Protein AF-A0A116RR23-F1 (afdb_monomer_lite)

Secondary structure (DSSP, 8-state):
--HHHHHHHHHHHHHHHHHHHHHHHHHHHHHHHHHHHHHHHHTT-HHHHHHHHHHHHHHHHHHHHHHHHHHHHHHHHHHHHHHH-

Structure (mmCIF, N/CA/C/O backbone):
data_AF-A0A116RR23-F1
#
_entry.id   AF-A0A116RR23-F1
#
loop_
_atom_site.group_PDB
_atom_site.id
_atom_site.type_symbol
_atom_site.label_atom_id
_atom_site.label_alt_id
_atom_site.label_comp_id
_atom_site.label_asym_id
_atom_site.label_entity_id
_atom_site.label_seq_id
_atom_site.pdbx_PDB_ins_code
_atom_site.Cartn_x
_atom_site.Cartn_y
_atom_site.Cartn_z
_atom_site.occupancy
_atom_site.B_iso_or_equiv
_atom_site.auth_seq_id
_atom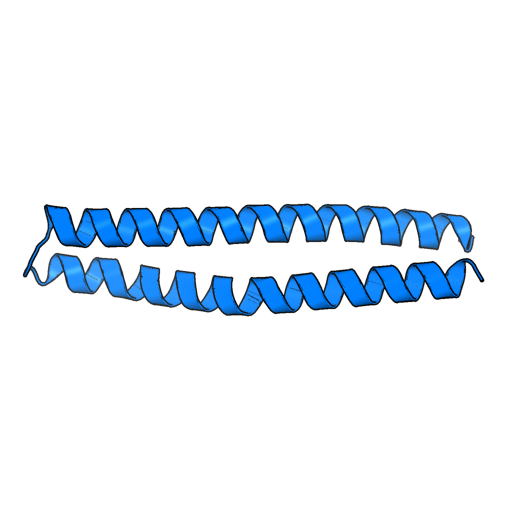_site.auth_comp_id
_atom_site.auth_asym_id
_atom_site.auth_atom_id
_atom_site.pdbx_PDB_model_num
ATOM 1 N N . MET A 1 1 ? -14.267 13.655 26.681 1.00 60.84 1 MET A N 1
ATOM 2 C CA . MET A 1 1 ? -14.231 12.843 25.444 1.00 60.84 1 MET A CA 1
ATOM 3 C C . MET A 1 1 ? -14.826 11.483 25.774 1.00 60.84 1 MET A C 1
ATOM 5 O O . MET A 1 1 ? -14.359 10.876 26.728 1.00 60.84 1 MET A O 1
ATOM 9 N N . SER A 1 2 ? -15.907 11.061 25.111 1.00 87.12 2 SER A N 1
ATOM 10 C CA . SER A 1 2 ? -16.590 9.799 25.442 1.00 87.12 2 SER A CA 1
ATOM 11 C C . SER A 1 2 ? -15.939 8.606 24.736 1.00 87.12 2 SER A C 1
ATOM 13 O O . SER A 1 2 ? -15.328 8.764 23.678 1.00 87.12 2 SER A O 1
ATOM 15 N N . VAL A 1 3 ? -16.107 7.404 25.294 1.00 89.12 3 VAL A N 1
ATOM 16 C CA . VAL A 1 3 ? -15.652 6.140 24.679 1.00 89.12 3 VAL A CA 1
ATOM 17 C C . VAL A 1 3 ? -16.222 5.975 23.262 1.00 89.12 3 VAL A C 1
ATOM 19 O O . VAL A 1 3 ? -15.521 5.529 22.360 1.00 89.12 3 VAL A O 1
ATOM 22 N N . GLN A 1 4 ? -17.455 6.435 23.026 1.00 90.69 4 GLN A N 1
ATOM 23 C CA . GLN A 1 4 ? -18.065 6.453 21.693 1.00 90.69 4 GLN A CA 1
ATOM 24 C C . GLN A 1 4 ? -17.305 7.334 20.693 1.00 90.69 4 GLN A C 1
ATOM 26 O O . GLN A 1 4 ? -17.115 6.917 19.555 1.00 90.69 4 GLN A O 1
ATOM 31 N N . VAL A 1 5 ? -16.844 8.522 21.102 1.00 92.56 5 VAL A N 1
ATOM 32 C CA . VAL A 1 5 ? -16.046 9.402 20.228 1.00 92.56 5 VAL A CA 1
ATOM 33 C C . VAL A 1 5 ? -14.710 8.741 19.884 1.00 92.56 5 VAL A C 1
ATOM 35 O O . VAL A 1 5 ? -14.325 8.732 18.720 1.00 92.56 5 VAL A O 1
ATOM 38 N N . LEU A 1 6 ? -14.051 8.110 20.862 1.00 91.81 6 LEU A N 1
ATOM 39 C CA . LEU A 1 6 ? -12.800 7.381 20.635 1.00 91.81 6 LEU A CA 1
ATOM 40 C C . LEU A 1 6 ? -12.982 6.215 19.647 1.00 91.81 6 LEU A C 1
ATOM 42 O O . LEU A 1 6 ? -12.187 6.068 18.723 1.00 91.81 6 LEU A O 1
ATOM 46 N N . ILE A 1 7 ? -14.049 5.423 19.801 1.00 94.00 7 ILE A N 1
ATOM 47 C CA . ILE A 1 7 ? -14.386 4.330 18.875 1.00 94.00 7 ILE A CA 1
ATOM 48 C C . ILE A 1 7 ? -14.576 4.861 17.449 1.00 94.00 7 ILE A C 1
ATOM 50 O O . ILE A 1 7 ? -14.052 4.268 16.510 1.00 94.00 7 ILE A O 1
ATOM 54 N N . GLN A 1 8 ? -15.291 5.975 17.272 1.00 94.31 8 GLN A N 1
ATOM 55 C CA . GLN A 1 8 ? -15.503 6.563 15.944 1.00 94.31 8 GLN A CA 1
ATOM 56 C C . GLN A 1 8 ? -14.190 7.036 15.308 1.00 94.31 8 GLN A C 1
ATOM 58 O O . GLN A 1 8 ? -13.940 6.741 14.141 1.00 94.31 8 GLN A O 1
ATOM 63 N N . SER A 1 9 ? -13.310 7.681 16.078 1.00 94.62 9 SER A N 1
ATOM 64 C CA . SER A 1 9 ? -11.985 8.083 15.589 1.00 94.62 9 SER A CA 1
ATOM 65 C C . SER A 1 9 ? -11.123 6.887 15.175 1.00 94.62 9 SER A C 1
ATOM 67 O O . SER A 1 9 ? -10.451 6.948 14.148 1.00 94.62 9 SER A O 1
ATOM 69 N N . ILE A 1 10 ? -11.163 5.779 15.926 1.00 94.69 10 ILE A N 1
ATOM 70 C CA . ILE A 1 10 ? -10.419 4.561 15.571 1.00 94.69 10 ILE A CA 1
ATOM 71 C C . ILE A 1 10 ? -10.958 3.945 14.273 1.00 94.69 10 ILE A C 1
ATOM 73 O O . ILE A 1 10 ? -10.168 3.532 13.424 1.00 94.69 10 ILE A O 1
ATOM 77 N N . LEU A 1 11 ? -12.282 3.902 14.088 1.00 94.38 11 LEU A N 1
ATOM 78 C CA . LEU A 1 11 ? -12.891 3.400 12.852 1.00 94.38 11 LEU A CA 1
ATOM 79 C C . LEU A 1 11 ? -12.499 4.245 11.639 1.00 94.38 11 LEU A C 1
ATOM 81 O O . LEU A 1 11 ? -12.181 3.685 10.590 1.00 94.38 11 LEU A O 1
ATOM 85 N N . GLN A 1 12 ? -12.493 5.572 11.784 1.00 96.38 12 GLN A N 1
ATOM 86 C CA . GLN A 1 12 ? -12.057 6.474 10.721 1.00 96.38 12 GLN A CA 1
ATOM 87 C C . GLN A 1 12 ? -10.586 6.229 10.365 1.00 96.38 12 GLN A C 1
ATOM 89 O O . GLN A 1 12 ? -10.269 5.993 9.200 1.00 96.38 12 GLN A O 1
ATOM 94 N N . LEU A 1 13 ? -9.701 6.186 11.366 1.00 95.75 13 LEU A N 1
ATOM 95 C CA . LEU A 1 13 ? -8.284 5.894 11.149 1.00 95.75 13 LEU A CA 1
ATOM 96 C C . LEU A 1 13 ? -8.088 4.530 10.469 1.00 95.75 13 LEU A C 1
ATOM 98 O O . LEU A 1 13 ? -7.256 4.386 9.580 1.00 95.75 13 LEU A O 1
ATOM 102 N N . ASN A 1 14 ? -8.879 3.522 10.837 1.00 96.06 14 ASN A N 1
ATOM 103 C CA . ASN A 1 14 ? -8.829 2.207 10.205 1.00 96.06 14 ASN A CA 1
ATOM 104 C C . ASN A 1 14 ? -9.185 2.262 8.705 1.00 96.06 14 ASN A C 1
ATOM 106 O O . ASN A 1 14 ? -8.509 1.635 7.885 1.00 96.06 14 ASN A O 1
ATOM 110 N N . GLN A 1 15 ? -10.204 3.045 8.333 1.00 95.94 15 GLN A N 1
ATOM 111 C CA . GLN A 1 15 ? -10.566 3.268 6.930 1.00 95.94 15 GLN A CA 1
ATOM 112 C C . GLN A 1 15 ? -9.454 3.987 6.159 1.00 95.94 15 GLN A C 1
ATOM 114 O O . GLN A 1 15 ? -9.132 3.578 5.042 1.00 95.94 15 GLN A O 1
ATOM 119 N N . GLU A 1 16 ? -8.830 5.002 6.757 1.00 97.12 16 GLU A N 1
ATOM 120 C CA . GLU A 1 16 ? -7.694 5.720 6.166 1.00 97.12 16 GLU A CA 1
ATOM 121 C C . GLU A 1 16 ? -6.496 4.783 5.942 1.00 97.12 16 GLU A C 1
ATOM 123 O O . GLU A 1 16 ? -5.943 4.734 4.841 1.00 97.12 16 GLU A O 1
ATOM 128 N N . LEU A 1 17 ? -6.144 3.952 6.932 1.00 96.38 17 LEU A N 1
ATOM 129 C CA . LEU A 1 17 ? -5.095 2.935 6.780 1.00 96.38 17 LEU A CA 1
ATOM 130 C C . LEU A 1 17 ? -5.440 1.923 5.680 1.00 96.38 17 LEU A C 1
ATOM 132 O O . LEU A 1 17 ? -4.565 1.506 4.921 1.00 96.38 17 LEU A O 1
ATOM 136 N N . ASN A 1 18 ? -6.712 1.537 5.552 1.00 95.88 18 ASN A N 1
ATOM 137 C CA . ASN A 1 18 ? -7.156 0.644 4.486 1.00 95.88 18 ASN A CA 1
ATOM 138 C C . ASN A 1 18 ? -6.969 1.273 3.094 1.00 95.88 18 ASN A C 1
ATOM 140 O O . ASN A 1 18 ? -6.481 0.602 2.184 1.00 95.88 18 ASN A O 1
ATOM 144 N N . GLN A 1 19 ? -7.304 2.555 2.934 1.00 97.12 19 GLN A N 1
ATOM 145 C CA . GLN A 1 19 ? -7.053 3.295 1.693 1.00 97.12 19 GLN A CA 1
ATOM 146 C C . GLN A 1 19 ? -5.551 3.394 1.397 1.00 97.12 19 GLN A C 1
ATOM 148 O O . GLN A 1 19 ? -5.133 3.150 0.267 1.00 97.12 19 GLN A O 1
ATOM 153 N N . GLN A 1 20 ? -4.719 3.663 2.407 1.00 96.38 20 GLN A N 1
ATOM 154 C CA . GLN A 1 20 ? -3.262 3.696 2.239 1.00 96.38 20 GLN A CA 1
ATOM 155 C C . GLN A 1 20 ? -2.702 2.351 1.764 1.00 96.38 20 GLN A C 1
ATOM 157 O O . GLN A 1 20 ? -1.878 2.324 0.853 1.00 96.38 20 GLN A O 1
ATOM 162 N N . VAL A 1 21 ? -3.173 1.226 2.315 1.00 97.50 21 VAL A N 1
ATOM 163 C CA . VAL A 1 21 ? -2.780 -0.117 1.849 1.00 97.50 21 VAL A CA 1
ATOM 164 C C . VAL A 1 21 ? -3.142 -0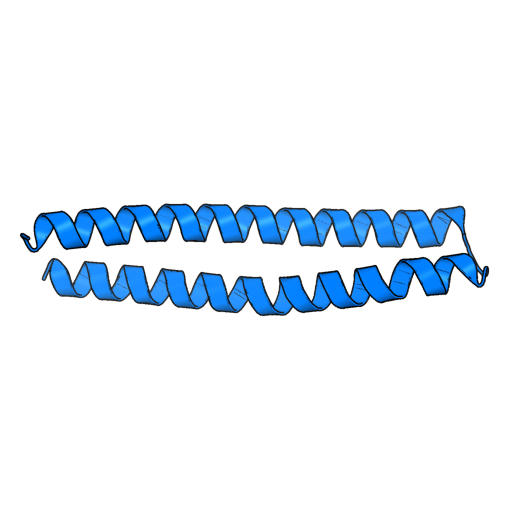.322 0.377 1.00 97.50 21 VAL A C 1
ATOM 166 O O . VAL A 1 21 ? -2.319 -0.833 -0.385 1.00 97.50 21 VAL A O 1
ATOM 169 N N . GLN A 1 22 ? -4.338 0.096 -0.045 1.00 97.00 22 GLN A N 1
ATOM 170 C CA . GLN A 1 22 ? -4.765 -0.003 -1.445 1.00 97.00 22 GLN A CA 1
ATOM 171 C C . GLN A 1 22 ? -3.880 0.841 -2.368 1.00 97.00 22 GLN A C 1
ATOM 173 O O . GLN A 1 22 ? -3.406 0.334 -3.385 1.00 97.00 22 GLN A O 1
ATOM 178 N N . VAL A 1 23 ? -3.592 2.090 -1.988 1.00 97.69 23 VAL A N 1
ATOM 179 C CA . VAL A 1 23 ? -2.715 2.991 -2.753 1.00 97.69 23 VAL A CA 1
ATOM 180 C C . VAL A 1 23 ? -1.300 2.427 -2.856 1.00 97.69 23 VAL A C 1
ATOM 182 O O . VAL A 1 23 ? -0.758 2.350 -3.954 1.00 97.69 23 VAL A O 1
ATOM 185 N N . MET A 1 24 ? -0.706 1.975 -1.748 1.00 97.81 24 MET A N 1
ATOM 186 C CA . MET A 1 24 ? 0.632 1.375 -1.769 1.00 97.81 24 MET A CA 1
ATOM 187 C C . MET A 1 24 ? 0.677 0.113 -2.635 1.00 97.81 24 MET A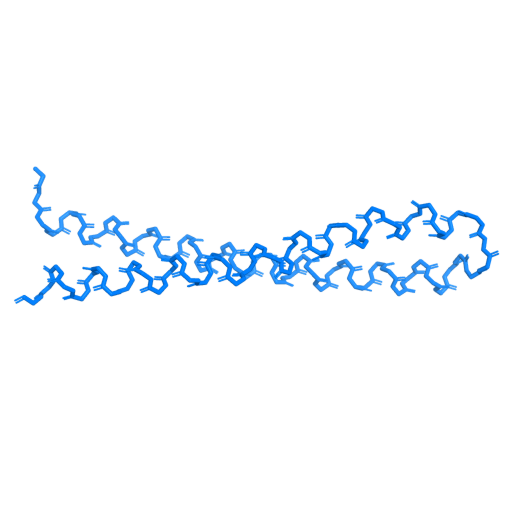 C 1
ATOM 189 O O . MET A 1 24 ? 1.628 -0.079 -3.386 1.00 97.81 24 MET A O 1
ATOM 193 N N . THR A 1 25 ? -0.363 -0.722 -2.583 1.00 97.00 25 THR A N 1
ATOM 194 C CA . THR A 1 25 ? -0.462 -1.924 -3.426 1.00 97.00 25 THR A CA 1
ATOM 195 C C . THR A 1 25 ? -0.532 -1.557 -4.911 1.00 97.00 25 THR A C 1
ATOM 197 O O . THR A 1 25 ? 0.162 -2.162 -5.730 1.00 97.00 25 THR A O 1
ATOM 200 N N . ALA A 1 26 ? -1.320 -0.535 -5.262 1.00 97.56 26 ALA A N 1
ATOM 201 C CA . ALA A 1 26 ? -1.399 -0.020 -6.626 1.00 97.56 26 ALA A CA 1
ATOM 202 C C . ALA A 1 26 ? -0.054 0.558 -7.096 1.00 97.56 26 ALA A C 1
ATOM 204 O O . ALA A 1 26 ? 0.393 0.241 -8.196 1.00 97.56 26 ALA A O 1
ATOM 205 N N . LEU A 1 27 ? 0.641 1.322 -6.246 1.00 97.44 27 LEU A N 1
ATOM 206 C CA . LEU A 1 27 ? 1.977 1.846 -6.545 1.00 97.44 27 LEU A CA 1
ATOM 207 C C . LEU A 1 27 ? 2.989 0.723 -6.787 1.00 97.44 27 LEU A C 1
ATOM 209 O O . LEU A 1 27 ? 3.744 0.787 -7.754 1.00 97.44 27 LEU A O 1
ATOM 213 N N . THR A 1 28 ? 2.977 -0.338 -5.977 1.00 97.62 28 THR A N 1
ATOM 214 C CA . THR A 1 28 ? 3.831 -1.516 -6.198 1.00 97.62 28 THR A CA 1
ATOM 215 C C . THR A 1 28 ? 3.564 -2.145 -7.565 1.00 97.62 28 THR A C 1
ATOM 217 O O . THR A 1 28 ? 4.499 -2.552 -8.260 1.00 97.62 28 THR A O 1
ATOM 220 N N . HIS A 1 29 ? 2.299 -2.206 -7.989 1.00 97.19 29 HIS A N 1
ATOM 221 C CA . HIS A 1 29 ? 1.944 -2.686 -9.321 1.00 97.19 29 HIS A CA 1
ATOM 222 C C . HIS A 1 29 ? 2.491 -1.770 -10.426 1.00 97.19 29 HIS A C 1
ATOM 224 O O . HIS A 1 29 ? 3.173 -2.264 -11.325 1.00 97.19 29 HIS A O 1
ATOM 230 N N . SER A 1 30 ? 2.287 -0.452 -10.323 1.00 97.81 30 SER A N 1
ATOM 231 C CA . SER A 1 30 ? 2.829 0.532 -11.271 1.00 97.81 30 SER A CA 1
ATOM 232 C C . SER A 1 30 ? 4.354 0.478 -11.371 1.00 97.81 30 SER A C 1
ATOM 234 O O . SER A 1 30 ? 4.903 0.542 -12.468 1.00 97.81 30 SER A O 1
ATOM 236 N N . VAL A 1 31 ? 5.056 0.289 -10.249 1.00 97.19 31 VAL A N 1
ATOM 237 C CA . VAL A 1 31 ? 6.516 0.115 -10.241 1.00 97.19 31 VAL A CA 1
ATOM 238 C C . VAL A 1 31 ? 6.922 -1.136 -11.021 1.00 97.19 31 VAL A C 1
ATOM 240 O O . VAL A 1 31 ? 7.846 -1.076 -11.828 1.00 97.19 31 VAL A O 1
ATOM 243 N N . ASN A 1 32 ? 6.230 -2.266 -10.838 1.00 96.50 32 ASN A N 1
ATOM 244 C CA . ASN A 1 32 ? 6.524 -3.479 -11.607 1.00 96.50 32 ASN A CA 1
ATOM 245 C C . ASN A 1 32 ? 6.256 -3.289 -13.110 1.00 96.50 32 ASN A C 1
ATOM 247 O O . ASN A 1 32 ? 7.066 -3.738 -13.918 1.00 96.50 32 ASN A O 1
ATOM 251 N N . GLN A 1 33 ? 5.172 -2.603 -13.487 1.00 96.81 33 GLN A N 1
ATOM 252 C CA . GLN A 1 33 ? 4.880 -2.280 -14.889 1.00 96.81 33 GLN A CA 1
ATOM 253 C C . GLN A 1 33 ? 5.990 -1.423 -15.506 1.00 96.81 33 GLN A C 1
ATOM 255 O O . GLN A 1 33 ? 6.549 -1.794 -16.536 1.00 96.81 33 GLN A O 1
ATOM 260 N N . LEU A 1 34 ? 6.396 -0.349 -14.822 1.00 95.50 34 LEU A N 1
ATOM 261 C CA . LEU A 1 34 ? 7.465 0.530 -15.289 1.00 95.50 34 LEU A CA 1
ATOM 262 C C . LEU A 1 34 ? 8.807 -0.205 -15.404 1.00 95.50 34 LEU A C 1
ATOM 264 O O . LEU A 1 34 ? 9.545 -0.011 -16.366 1.00 95.50 34 LEU A O 1
ATOM 268 N N . LYS A 1 35 ? 9.125 -1.097 -14.458 1.00 94.50 35 LYS A N 1
ATOM 269 C CA . LYS A 1 35 ? 10.319 -1.949 -14.552 1.00 94.50 35 LYS A CA 1
ATOM 270 C C . LYS A 1 35 ? 10.296 -2.844 -15.793 1.00 94.50 35 LYS A C 1
ATOM 272 O O . LYS A 1 35 ? 11.344 -3.013 -16.421 1.00 94.50 35 LYS A O 1
ATOM 277 N N . THR A 1 36 ? 9.139 -3.414 -16.133 1.00 93.62 36 THR A N 1
ATOM 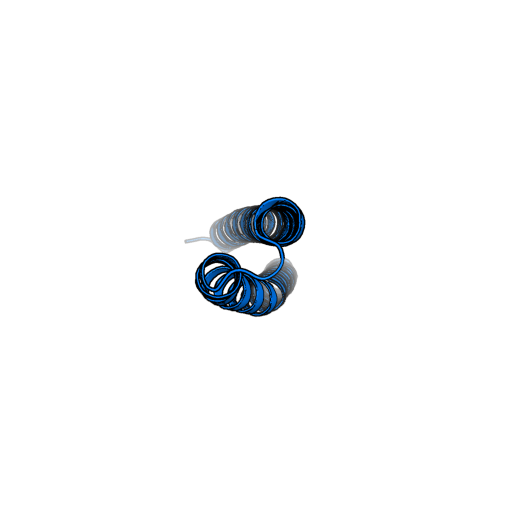278 C CA . THR A 1 36 ? 8.961 -4.208 -17.356 1.00 93.62 36 THR A CA 1
ATOM 279 C C . THR A 1 36 ? 9.142 -3.337 -18.595 1.00 93.62 36 THR A C 1
ATOM 281 O O . THR A 1 36 ? 9.918 -3.701 -19.472 1.00 93.62 36 THR A O 1
ATOM 284 N N . GLU A 1 37 ? 8.526 -2.155 -18.641 1.00 93.81 37 GLU A N 1
ATOM 285 C CA . GLU A 1 37 ? 8.692 -1.209 -19.752 1.00 93.81 37 GLU A CA 1
ATOM 286 C C . GLU A 1 37 ? 10.150 -0.774 -19.933 1.00 93.81 37 GLU A C 1
ATOM 288 O O . GLU A 1 37 ? 10.636 -0.702 -21.062 1.00 93.81 37 GLU A O 1
ATOM 293 N N . ILE A 1 38 ? 10.880 -0.529 -18.840 1.00 92.94 38 ILE A N 1
ATOM 294 C CA . ILE A 1 38 ? 12.306 -0.194 -18.904 1.00 92.94 38 ILE A CA 1
ATOM 295 C C . ILE A 1 38 ? 13.108 -1.359 -19.487 1.00 92.94 38 ILE A C 1
ATOM 297 O O . ILE A 1 38 ? 13.961 -1.134 -20.345 1.00 92.94 38 ILE A O 1
ATOM 301 N N . HIS A 1 39 ? 12.830 -2.596 -19.067 1.00 89.50 39 HIS A N 1
ATOM 302 C CA . HIS A 1 39 ? 13.482 -3.772 -19.647 1.00 89.50 39 HIS A CA 1
ATOM 303 C C . HIS A 1 39 ? 13.202 -3.881 -21.146 1.00 89.50 39 HIS A C 1
ATOM 305 O O . HIS A 1 39 ? 14.138 -4.055 -21.924 1.00 89.50 39 HIS A O 1
ATOM 311 N N . THR A 1 40 ? 11.943 -3.727 -21.558 1.00 90.75 40 THR A N 1
ATOM 312 C CA . THR A 1 40 ? 11.536 -3.820 -22.964 1.00 90.75 40 THR A CA 1
ATOM 313 C C . THR A 1 40 ? 12.183 -2.740 -23.831 1.00 90.75 40 THR A C 1
ATOM 315 O O . THR A 1 40 ? 12.667 -3.049 -24.914 1.00 90.75 40 THR A O 1
ATOM 318 N N . ASN A 1 41 ? 12.229 -1.488 -23.367 1.00 91.12 41 ASN A N 1
ATOM 319 C CA . ASN A 1 41 ? 12.653 -0.352 -24.196 1.00 91.12 41 ASN A CA 1
ATOM 320 C C . ASN A 1 41 ? 14.153 -0.031 -24.116 1.00 91.12 41 ASN A C 1
ATOM 322 O O . ASN A 1 41 ? 14.702 0.559 -25.042 1.00 91.12 41 ASN A O 1
ATOM 326 N N . PHE A 1 42 ? 14.830 -0.403 -23.026 1.00 88.25 42 PHE A N 1
ATOM 327 C CA . PHE A 1 42 ? 16.227 -0.024 -22.765 1.00 88.25 42 PHE A CA 1
ATOM 328 C C . PHE A 1 42 ? 17.157 -1.227 -22.574 1.00 88.25 42 PHE A C 1
ATOM 330 O O . PHE A 1 42 ? 18.244 -1.064 -22.003 1.00 88.25 42 PHE A O 1
ATOM 337 N N . SER A 1 43 ? 16.734 -2.410 -23.041 1.00 73.31 43 SER A N 1
ATOM 338 C CA . SER A 1 43 ? 17.474 -3.677 -22.972 1.00 73.31 43 SER A CA 1
ATOM 339 C C . SER A 1 43 ? 18.982 -3.463 -23.169 1.00 73.31 43 SER A C 1
ATOM 341 O O . SER A 1 43 ? 19.421 -2.961 -24.202 1.00 73.31 43 SER A O 1
ATOM 343 N N . SER A 1 44 ? 19.775 -3.837 -22.160 1.00 66.62 44 SER A N 1
ATOM 344 C CA . SER A 1 44 ? 21.250 -3.856 -22.202 1.00 66.62 44 SER A CA 1
ATOM 345 C C . SER A 1 44 ? 21.970 -2.498 -22.202 1.00 66.62 44 SER A C 1
ATOM 347 O O . SER A 1 44 ? 23.160 -2.436 -22.507 1.00 66.62 44 SER A O 1
ATOM 349 N N . THR A 1 45 ? 21.302 -1.403 -21.825 1.00 78.00 45 THR A N 1
ATOM 350 C CA . THR A 1 45 ? 21.949 -0.086 -21.672 1.00 78.00 45 THR A CA 1
ATOM 351 C C . THR A 1 45 ? 22.283 0.223 -20.210 1.00 78.00 45 THR A C 1
ATOM 353 O O . THR A 1 45 ? 21.516 -0.110 -19.307 1.00 78.00 45 THR A O 1
ATOM 356 N N . ASN A 1 46 ? 23.366 0.967 -19.954 1.00 81.56 46 ASN A N 1
ATOM 357 C CA . ASN A 1 46 ? 23.646 1.546 -18.624 1.00 81.56 46 ASN A CA 1
ATOM 358 C C . ASN A 1 46 ? 22.491 2.427 -18.100 1.00 81.56 46 ASN A C 1
ATOM 360 O O . ASN A 1 46 ? 22.358 2.640 -16.896 1.00 81.56 46 ASN A O 1
ATOM 364 N N . VAL A 1 47 ? 21.645 2.939 -19.000 1.00 82.06 47 VAL A N 1
ATOM 365 C CA . VAL A 1 47 ? 20.445 3.716 -18.667 1.00 82.06 47 VAL A CA 1
ATOM 366 C C . VAL A 1 47 ? 19.414 2.843 -17.948 1.00 82.06 47 VAL A C 1
ATOM 368 O O . VAL A 1 47 ? 18.899 3.264 -16.916 1.00 82.06 47 VAL A O 1
ATOM 371 N N . SER A 1 48 ? 19.178 1.611 -18.416 1.00 87.19 48 SER A N 1
ATOM 372 C CA . SER A 1 48 ? 18.255 0.672 -17.759 1.00 87.19 48 SER 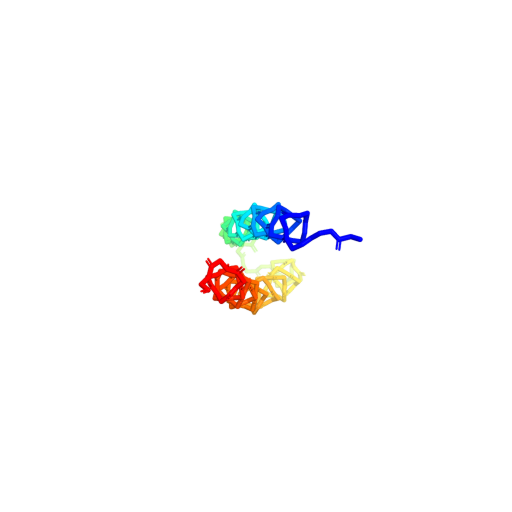A CA 1
ATOM 373 C C . SER A 1 48 ? 18.622 0.435 -16.291 1.00 87.19 48 SER A C 1
ATOM 375 O O . SER A 1 48 ? 17.787 0.619 -15.413 1.00 87.19 48 SER A O 1
ATOM 377 N N . GLN A 1 49 ? 19.890 0.142 -15.993 1.00 85.62 49 GLN A N 1
ATOM 378 C CA . GLN A 1 49 ? 20.351 -0.115 -14.624 1.00 85.62 49 GLN A CA 1
ATOM 379 C C . GLN A 1 49 ? 20.159 1.098 -13.703 1.00 85.62 49 GLN A C 1
ATOM 381 O O . GLN A 1 49 ? 19.714 0.948 -12.565 1.00 85.62 49 GLN A O 1
ATOM 386 N N . ARG A 1 50 ? 20.441 2.310 -14.204 1.00 89.75 50 ARG A N 1
ATOM 387 C CA . ARG A 1 50 ? 20.257 3.559 -13.445 1.00 89.75 50 ARG A CA 1
ATOM 388 C C . ARG A 1 50 ? 18.789 3.877 -13.162 1.00 89.75 50 ARG A C 1
ATOM 390 O O . ARG A 1 50 ? 18.508 4.494 -12.141 1.00 89.75 50 ARG A O 1
ATOM 397 N N . LEU A 1 51 ? 17.875 3.484 -14.049 1.00 90.12 51 LEU A N 1
ATOM 398 C CA . LEU A 1 51 ? 16.435 3.668 -13.858 1.00 90.12 51 LEU A CA 1
ATOM 399 C C . LEU A 1 51 ? 15.821 2.575 -12.972 1.00 90.12 51 LEU A C 1
ATOM 401 O O . LEU A 1 51 ? 14.892 2.852 -12.220 1.00 90.12 51 LEU A O 1
ATOM 405 N N . LEU A 1 52 ? 16.343 1.347 -13.027 1.00 92.44 52 LEU A N 1
ATOM 406 C CA . LEU A 1 52 ? 15.810 0.212 -12.271 1.00 92.44 52 LEU A CA 1
ATOM 407 C C . LEU A 1 52 ? 16.152 0.275 -10.777 1.00 92.44 52 LEU A C 1
ATOM 409 O O . LEU A 1 52 ? 15.284 -0.025 -9.963 1.00 92.44 52 LEU A O 1
ATOM 413 N N . SER A 1 53 ? 17.359 0.707 -10.394 1.00 92.38 53 SER A N 1
ATOM 414 C CA . SER A 1 53 ? 17.757 0.696 -8.976 1.00 92.38 53 SER A CA 1
ATOM 415 C C . SER A 1 53 ? 16.874 1.545 -8.039 1.00 92.38 53 SER A C 1
ATOM 417 O O . SER A 1 53 ? 16.485 1.026 -6.989 1.00 92.38 53 SER A O 1
ATOM 419 N N . PRO A 1 54 ? 16.467 2.793 -8.369 1.00 94.88 54 PRO A N 1
ATOM 420 C CA . PRO A 1 54 ? 15.539 3.533 -7.513 1.00 94.88 54 PRO A CA 1
ATOM 421 C C . PRO A 1 54 ? 14.130 2.916 -7.500 1.00 94.88 54 PRO A C 1
ATOM 423 O O . PRO A 1 54 ? 13.427 3.016 -6.493 1.00 94.88 54 PRO A O 1
ATOM 426 N N . LEU A 1 55 ? 13.714 2.244 -8.581 1.00 95.50 55 LEU A N 1
ATOM 427 C CA . LEU A 1 55 ? 12.437 1.526 -8.634 1.00 95.50 55 LEU A CA 1
ATOM 428 C C . LEU A 1 55 ? 12.452 0.276 -7.750 1.00 95.50 55 LEU A C 1
ATOM 430 O O . LEU A 1 55 ? 11.463 0.004 -7.074 1.00 95.50 55 LEU A O 1
ATOM 434 N N . ASP A 1 56 ? 13.574 -0.439 -7.689 1.00 95.06 56 ASP A N 1
ATOM 435 C CA . ASP A 1 56 ? 13.772 -1.554 -6.761 1.00 95.06 56 ASP A CA 1
ATOM 436 C C . ASP A 1 56 ? 13.727 -1.096 -5.302 1.00 95.06 56 ASP A C 1
ATOM 438 O O . ASP A 1 56 ? 12.993 -1.675 -4.501 1.00 95.06 56 ASP A O 1
ATOM 442 N N . ALA A 1 57 ? 14.422 -0.004 -4.969 1.00 95.75 57 ALA A N 1
ATOM 443 C CA . ALA A 1 57 ? 14.379 0.579 -3.628 1.00 95.75 57 ALA A CA 1
ATOM 444 C C . ALA A 1 57 ? 12.960 1.037 -3.236 1.00 95.75 57 ALA A C 1
ATOM 446 O O . ALA A 1 57 ? 12.507 0.814 -2.109 1.00 95.75 57 ALA A O 1
ATOM 447 N N . THR A 1 58 ? 12.231 1.640 -4.181 1.00 95.81 58 THR A N 1
ATOM 448 C CA . THR A 1 58 ? 10.83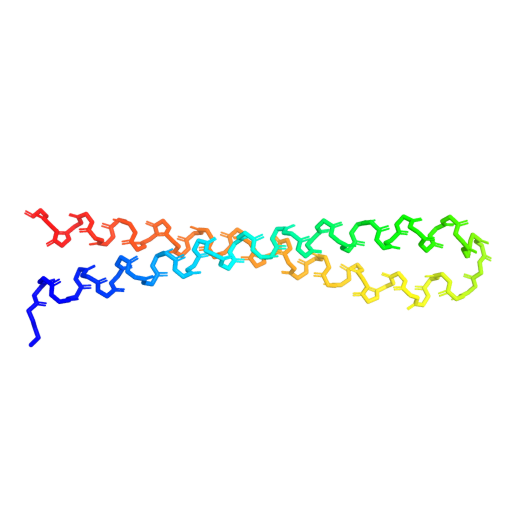3 2.051 -3.986 1.00 95.81 58 THR A CA 1
ATOM 449 C C . THR A 1 58 ? 9.936 0.839 -3.752 1.00 95.81 58 THR A C 1
ATOM 451 O O . THR A 1 58 ? 9.173 0.819 -2.787 1.00 95.81 58 THR A O 1
ATOM 454 N N . LYS A 1 59 ? 10.059 -0.202 -4.585 1.00 97.06 59 LYS A N 1
ATOM 455 C CA . LYS A 1 59 ? 9.314 -1.455 -4.431 1.00 97.06 59 LYS A CA 1
ATOM 456 C C . LYS A 1 59 ? 9.568 -2.087 -3.064 1.00 97.06 59 LYS A C 1
ATOM 458 O O . LYS A 1 59 ? 8.613 -2.406 -2.367 1.00 97.06 59 LYS A O 1
ATOM 463 N N . GLN A 1 60 ? 10.829 -2.201 -2.653 1.00 97.06 60 GLN A N 1
ATOM 464 C CA . GLN A 1 60 ? 11.194 -2.784 -1.362 1.00 97.06 60 GLN A CA 1
ATOM 465 C C . GLN A 1 60 ? 10.621 -1.979 -0.184 1.00 97.06 60 GLN A C 1
ATOM 467 O O . GLN A 1 60 ? 10.144 -2.556 0.797 1.00 97.06 60 GLN A O 1
ATOM 472 N N . SER A 1 61 ? 10.619 -0.646 -0.290 1.00 97.44 61 SER A N 1
ATOM 473 C CA . SER A 1 61 ? 10.012 0.233 0.715 1.00 97.44 61 SER A CA 1
ATOM 474 C C . SER A 1 61 ? 8.501 0.007 0.818 1.00 97.44 61 SER A C 1
ATOM 476 O O . SER A 1 61 ? 7.977 -0.131 1.922 1.00 97.44 61 SER A O 1
ATOM 478 N N . LEU A 1 62 ? 7.802 -0.107 -0.317 1.00 97.00 62 LEU A N 1
ATOM 479 C CA . LEU A 1 62 ? 6.365 -0.398 -0.357 1.00 97.00 62 LEU A CA 1
ATOM 480 C C . LEU A 1 62 ? 6.044 -1.800 0.188 1.00 97.00 62 LEU A C 1
ATOM 482 O O . LEU A 1 62 ? 5.127 -1.946 0.993 1.00 97.00 62 LEU A O 1
ATOM 486 N N . GLU A 1 63 ? 6.819 -2.820 -0.187 1.00 96.00 63 GLU A N 1
ATOM 487 C CA . GLU A 1 63 ? 6.660 -4.202 0.294 1.00 96.00 63 GLU A CA 1
ATOM 488 C C . GLU A 1 63 ? 6.916 -4.340 1.801 1.00 96.00 63 GLU A C 1
ATOM 490 O O . GLU A 1 63 ? 6.347 -5.221 2.441 1.00 96.00 63 GLU A O 1
ATOM 495 N N . THR A 1 64 ? 7.712 -3.442 2.388 1.00 96.75 64 THR A N 1
ATOM 496 C CA . THR A 1 64 ? 7.916 -3.363 3.843 1.00 96.75 64 THR A CA 1
ATOM 497 C C . THR A 1 64 ? 6.794 -2.579 4.530 1.00 96.75 64 THR A C 1
ATOM 499 O O . THR A 1 64 ? 6.315 -2.968 5.599 1.00 96.75 64 THR A O 1
ATOM 502 N N . ALA A 1 65 ? 6.342 -1.483 3.917 1.00 95.25 65 ALA A N 1
ATOM 503 C CA . ALA A 1 65 ? 5.312 -0.617 4.478 1.00 95.25 65 ALA A CA 1
ATOM 504 C C . ALA A 1 65 ? 3.933 -1.298 4.507 1.00 95.25 65 ALA A C 1
ATOM 506 O O . ALA A 1 65 ? 3.266 -1.257 5.541 1.00 95.25 65 ALA A O 1
ATOM 507 N N . ILE A 1 66 ? 3.530 -1.989 3.433 1.00 96.56 66 ILE A N 1
ATOM 508 C CA . ILE A 1 66 ? 2.196 -2.607 3.307 1.00 96.56 66 ILE A CA 1
ATOM 509 C C . ILE A 1 66 ? 1.867 -3.548 4.485 1.00 96.56 66 ILE A C 1
ATOM 511 O O . ILE A 1 66 ? 0.844 -3.318 5.141 1.00 96.56 66 ILE A O 1
ATOM 515 N N . PRO A 1 67 ? 2.696 -4.558 4.827 1.00 97.12 67 PRO A N 1
ATOM 516 C CA . PRO A 1 67 ? 2.413 -5.446 5.954 1.00 97.12 67 PRO A CA 1
ATOM 517 C C . PRO A 1 67 ? 2.392 -4.709 7.296 1.00 97.12 67 PRO A C 1
ATOM 519 O O . PRO A 1 67 ? 1.598 -5.042 8.176 1.00 97.12 67 PRO A O 1
ATOM 522 N N . SER A 1 68 ? 3.236 -3.685 7.463 1.00 96.69 68 SER A N 1
ATOM 523 C CA . SER A 1 68 ? 3.276 -2.896 8.699 1.00 96.69 68 SER A CA 1
ATOM 524 C C . SER A 1 68 ? 1.987 -2.087 8.907 1.00 96.69 68 SER A C 1
ATOM 526 O O . SER A 1 68 ? 1.418 -2.107 10.001 1.00 96.69 68 SER A O 1
ATOM 528 N N . THR A 1 69 ? 1.454 -1.477 7.844 1.00 95.94 69 THR A N 1
ATOM 529 C CA . THR A 1 69 ? 0.179 -0.746 7.857 1.00 95.94 69 THR A CA 1
ATOM 530 C C . THR A 1 69 ? -1.001 -1.694 8.066 1.00 95.94 69 THR A C 1
ATOM 532 O O . THR A 1 69 ? -1.905 -1.389 8.844 1.00 95.94 69 THR A O 1
ATOM 535 N N . GLN A 1 70 ? -0.978 -2.883 7.451 1.00 95.94 70 GLN A N 1
ATOM 536 C CA . GLN A 1 70 ? -1.980 -3.926 7.702 1.00 95.94 70 GLN A CA 1
ATOM 537 C C . GLN A 1 70 ? -1.968 -4.391 9.163 1.00 95.94 70 GLN A C 1
ATOM 539 O O . GLN A 1 70 ? -3.026 -4.532 9.774 1.00 95.94 70 GLN A O 1
ATOM 544 N N . LYS A 1 71 ? -0.786 -4.573 9.761 1.00 96.75 71 LYS A N 1
ATOM 545 C CA . LYS A 1 71 ? -0.667 -4.919 11.182 1.00 96.75 71 LYS A CA 1
ATOM 546 C C . LYS A 1 71 ? -1.228 -3.815 12.079 1.00 96.75 71 LYS A C 1
ATOM 548 O O . LYS A 1 71 ? -1.971 -4.119 13.006 1.00 96.75 71 LYS A O 1
ATOM 553 N N . ALA A 1 72 ? -0.921 -2.548 11.793 1.00 94.62 72 ALA A N 1
ATOM 554 C CA . ALA A 1 72 ? -1.485 -1.416 12.529 1.00 94.62 72 ALA A CA 1
ATOM 555 C C . ALA A 1 72 ? -3.021 -1.395 12.448 1.00 94.62 72 ALA A C 1
ATOM 557 O O . ALA A 1 72 ? -3.686 -1.223 13.468 1.00 94.62 72 ALA A O 1
ATOM 558 N N . LYS A 1 73 ? -3.584 -1.658 11.262 1.00 95.75 73 LYS A N 1
ATOM 559 C CA . LYS A 1 73 ? -5.031 -1.794 11.056 1.00 95.75 73 LYS A CA 1
ATOM 560 C C . LYS A 1 73 ? -5.636 -2.879 11.958 1.00 95.75 73 LYS A C 1
ATOM 562 O O . LYS A 1 73 ? -6.586 -2.592 12.679 1.00 95.75 73 LYS A O 1
ATOM 567 N N . LEU A 1 74 ? -5.058 -4.083 11.981 1.00 95.19 74 LEU A N 1
ATOM 568 C CA . LEU A 1 74 ? -5.526 -5.185 12.837 1.00 95.19 74 LEU A CA 1
ATOM 569 C C . LEU A 1 74 ? -5.485 -4.819 14.329 1.00 95.19 74 LEU A C 1
ATOM 571 O O . LEU A 1 74 ? -6.428 -5.110 15.063 1.00 95.19 74 LEU A O 1
ATOM 575 N N . THR A 1 75 ? -4.434 -4.128 14.778 1.00 95.50 75 THR A N 1
ATOM 576 C CA . THR A 1 75 ? -4.342 -3.632 16.161 1.00 95.50 75 THR A CA 1
ATOM 577 C C . THR A 1 75 ? -5.485 -2.666 16.492 1.00 95.50 75 THR A C 1
ATOM 579 O O . THR A 1 75 ? -6.060 -2.740 17.577 1.00 95.50 75 THR A O 1
ATOM 582 N N . LEU A 1 76 ? -5.857 -1.778 15.563 1.00 94.69 76 LEU A N 1
ATOM 583 C CA . LEU A 1 76 ? -6.986 -0.860 15.751 1.00 94.69 76 LEU A CA 1
ATOM 584 C C . LEU A 1 76 ? -8.340 -1.587 15.785 1.00 94.69 76 LEU A C 1
ATOM 586 O O . LEU A 1 76 ? -9.218 -1.199 16.557 1.00 94.69 76 LEU A O 1
ATOM 590 N N . GLU A 1 77 ? -8.520 -2.644 14.989 1.00 94.69 77 GLU A N 1
ATOM 591 C CA . GLU A 1 77 ? -9.730 -3.484 15.030 1.00 94.69 77 GLU A CA 1
ATOM 592 C C . GLU A 1 77 ? -9.871 -4.175 16.390 1.00 94.69 77 GLU A C 1
ATOM 594 O O . GLU A 1 77 ? -10.940 -4.127 17.000 1.00 94.69 77 GLU A O 1
ATOM 599 N N . GLN A 1 78 ? -8.774 -4.737 16.906 1.00 94.81 78 GLN A N 1
ATOM 600 C CA . GLN A 1 78 ? -8.730 -5.358 18.232 1.00 94.81 78 GLN A CA 1
ATOM 601 C C . GLN A 1 78 ? -9.029 -4.347 19.340 1.00 94.81 78 GLN A C 1
ATOM 603 O O . GLN A 1 78 ? -9.861 -4.611 20.203 1.00 94.81 78 GLN A O 1
ATOM 608 N N . LEU A 1 79 ? -8.412 -3.163 19.291 1.00 93.50 79 LEU A N 1
ATOM 609 C CA . LEU A 1 79 ? -8.676 -2.103 20.262 1.00 93.50 79 LEU A CA 1
ATOM 610 C C . LEU A 1 79 ? -10.146 -1.664 20.231 1.00 93.50 79 LEU A C 1
ATOM 612 O O . LEU A 1 79 ? -10.759 -1.478 21.279 1.00 93.50 79 LEU A O 1
ATOM 616 N N . THR A 1 80 ? -10.731 -1.542 19.037 1.00 93.44 80 THR A N 1
ATOM 617 C CA . THR A 1 80 ? -12.152 -1.202 18.882 1.00 93.44 80 THR A CA 1
ATOM 618 C C . THR A 1 80 ? -13.059 -2.272 19.483 1.00 93.44 80 THR A C 1
ATOM 620 O O . THR A 1 80 ? -14.055 -1.929 20.115 1.00 93.44 80 THR A O 1
ATOM 623 N N . ALA A 1 81 ? -12.729 -3.554 19.300 1.00 92.00 81 ALA A N 1
ATOM 624 C CA . ALA A 1 81 ? -13.475 -4.659 19.895 1.00 92.00 81 ALA A CA 1
ATOM 625 C C . ALA A 1 81 ? -13.417 -4.611 21.430 1.00 92.00 81 ALA A C 1
ATOM 627 O O . ALA A 1 81 ? -14.458 -4.695 22.074 1.00 92.00 81 ALA A O 1
ATOM 628 N N . THR A 1 82 ? -12.232 -4.374 22.001 1.00 93.44 82 THR A N 1
ATOM 629 C CA . THR A 1 82 ? -12.041 -4.230 23.453 1.00 93.44 82 THR A CA 1
ATOM 630 C C . THR A 1 82 ? -12.809 -3.046 24.034 1.00 93.44 82 THR A C 1
ATOM 632 O O . THR A 1 82 ? -13.344 -3.153 25.124 1.00 93.44 82 THR A O 1
ATOM 635 N N . LEU A 1 83 ? -12.890 -1.916 23.324 1.00 91.19 83 LEU A N 1
ATOM 636 C CA . LEU A 1 83 ? -13.619 -0.730 23.798 1.00 91.19 83 LEU A CA 1
ATOM 637 C C . LEU A 1 83 ? -15.149 -0.868 23.715 1.00 91.19 83 LEU A C 1
ATOM 639 O O . LEU A 1 83 ? -15.863 -0.048 24.292 1.00 91.19 83 LEU A O 1
ATOM 643 N N . ARG A 1 84 ? -15.655 -1.840 22.946 1.00 90.00 84 ARG A N 1
ATOM 644 C CA . ARG A 1 84 ? -17.093 -2.116 22.789 1.00 90.00 84 ARG A CA 1
ATOM 645 C C . ARG A 1 84 ? -17.615 -3.194 23.742 1.00 90.00 84 ARG A C 1
ATOM 647 O O . ARG A 1 84 ? -18.832 -3.256 23.913 1.00 90.00 84 ARG A O 1
ATOM 654 N N . GLY A 1 85 ? -16.732 -4.051 24.257 1.00 82.19 85 GLY A N 1
ATOM 655 C CA . GLY A 1 85 ? -17.040 -5.085 25.253 1.00 82.19 85 GLY A CA 1
ATOM 656 C C . GLY A 1 85 ? -16.970 -4.544 26.671 1.00 82.19 85 GLY A C 1
ATOM 657 O O . GLY A 1 85 ? -17.715 -5.088 27.512 1.00 82.19 85 GLY A O 1
#

pLDDT: mean 92.93, std 6.44, range [60.84, 97.81]

Organism: Streptococcus suis (NCBI:txid1307)

Foldseek 3Di:
DDLVVVLVVLVVVLVVLVVVLVVLVVLLVVLVVVLVVLCVPVPPDPVSVVVNVVSVVSNVVSVVVNVVSVVVSVVSVVVSVVSVD

Sequence (85 aa):
MSVQVLIQSILQLNQELNQQVQVMTALTHSVNQLKTEIHTNFSSTNVSQRLLSPLDATKQSLETAIPSTQKAKLTLEQLTATLRG

Radius of gyration: 19.04 Å; chains: 1; bounding box: 42×18×50 Å